Protein AF-A0A1D1Y7E6-F1 (afdb_monomer)

Organism: NCBI:txid1678845

Structure (mmCIF, N/CA/C/O backbone):
data_AF-A0A1D1Y7E6-F1
#
_entry.id   AF-A0A1D1Y7E6-F1
#
loop_
_atom_site.group_PDB
_atom_site.id
_atom_site.type_symbol
_atom_site.label_atom_id
_atom_site.label_alt_id
_atom_site.label_comp_id
_atom_site.label_asym_id
_atom_site.label_entity_id
_atom_site.label_seq_id
_atom_site.pdbx_PDB_ins_code
_atom_site.Cartn_x
_atom_site.Cartn_y
_atom_site.Cartn_z
_atom_site.occupancy
_atom_site.B_iso_or_equiv
_atom_site.auth_seq_id
_atom_site.auth_comp_id
_atom_site.auth_asym_id
_atom_site.auth_atom_id
_atom_site.pdbx_PDB_model_num
ATOM 1 N N . MET A 1 1 ? -29.100 4.457 16.745 1.00 48.09 1 MET A N 1
ATOM 2 C CA . MET A 1 1 ? -28.004 3.562 17.173 1.00 48.09 1 MET A CA 1
ATOM 3 C C . MET A 1 1 ? -28.333 3.034 18.558 1.00 48.09 1 MET A C 1
ATOM 5 O O . MET A 1 1 ? -28.778 3.826 19.376 1.00 48.09 1 MET A O 1
ATOM 9 N N . GLY A 1 2 ? -28.178 1.731 18.807 1.00 55.62 2 GLY A N 1
ATOM 10 C CA . GLY A 1 2 ? -28.312 1.186 20.163 1.00 55.62 2 GLY A CA 1
ATOM 11 C C . GLY A 1 2 ? -27.240 1.769 21.088 1.00 55.62 2 GLY A C 1
ATOM 12 O O . GLY A 1 2 ? -26.119 2.004 20.640 1.00 55.62 2 GLY A O 1
ATOM 13 N N . ASN A 1 3 ? -27.589 2.035 22.347 1.00 73.12 3 ASN A N 1
ATOM 14 C CA . ASN A 1 3 ? -26.616 2.414 23.370 1.00 73.12 3 ASN A CA 1
ATOM 15 C C . ASN A 1 3 ? -25.838 1.161 23.771 1.00 73.12 3 ASN A C 1
ATOM 17 O O . ASN A 1 3 ? -26.331 0.344 24.545 1.00 73.12 3 ASN A O 1
ATOM 21 N N . PHE A 1 4 ? -24.647 1.001 23.203 1.00 83.12 4 PHE A N 1
ATOM 22 C CA . PHE A 1 4 ? -23.701 -0.037 23.593 1.00 83.12 4 PHE A CA 1
ATOM 23 C C . PHE A 1 4 ? -22.642 0.576 24.506 1.00 83.12 4 PHE A C 1
ATOM 25 O O . PHE A 1 4 ? -22.162 1.679 24.244 1.00 83.12 4 PHE A O 1
ATOM 32 N N . GLU A 1 5 ? -22.266 -0.138 25.563 1.00 88.62 5 GLU A N 1
ATOM 33 C CA . GLU A 1 5 ? -21.133 0.247 26.400 1.00 88.62 5 GLU A CA 1
ATOM 34 C C . GLU A 1 5 ? -19.836 0.083 25.600 1.00 88.62 5 GLU A C 1
ATOM 36 O O . GLU A 1 5 ? -19.505 -1.010 25.142 1.00 88.62 5 GLU A O 1
ATOM 41 N N . THR A 1 6 ? -19.109 1.181 25.396 1.00 87.12 6 THR A N 1
ATOM 42 C CA . THR A 1 6 ? -17.832 1.185 24.659 1.00 87.12 6 THR A CA 1
ATOM 43 C C . THR A 1 6 ? -16.613 1.299 25.573 1.00 87.12 6 THR A C 1
ATOM 45 O O . THR A 1 6 ? -15.485 1.242 25.091 1.00 87.12 6 THR A O 1
ATOM 48 N N . GLU A 1 7 ? -16.820 1.484 26.877 1.00 92.25 7 GLU A N 1
ATOM 49 C CA . GLU A 1 7 ? -15.771 1.594 27.891 1.00 92.25 7 GLU A CA 1
ATOM 50 C C . GLU A 1 7 ? -16.235 0.998 29.224 1.00 92.25 7 GLU A C 1
ATOM 52 O O . GLU A 1 7 ? -17.426 0.997 29.529 1.00 92.25 7 GLU A O 1
ATOM 57 N N . ILE A 1 8 ? -15.288 0.490 30.015 1.00 92.44 8 ILE A N 1
ATOM 58 C CA . ILE A 1 8 ? -15.541 -0.134 31.317 1.00 92.44 8 ILE A CA 1
ATOM 59 C C . ILE A 1 8 ? -14.677 0.571 32.362 1.00 92.44 8 ILE A C 1
ATOM 61 O O . ILE A 1 8 ? -13.460 0.678 32.210 1.00 92.44 8 ILE A O 1
ATOM 65 N N . GLU A 1 9 ? -15.298 1.029 33.451 1.00 91.81 9 GLU A N 1
ATOM 66 C CA . GLU A 1 9 ? -14.629 1.772 34.526 1.00 91.81 9 GLU A CA 1
ATOM 67 C C . GLU A 1 9 ? -13.424 1.032 35.113 1.00 91.81 9 GLU A C 1
ATOM 69 O O . GLU A 1 9 ? -12.353 1.619 35.266 1.00 91.81 9 GLU A O 1
ATOM 74 N N . SER A 1 10 ? -13.588 -0.263 35.384 1.00 95.56 10 SER A N 1
ATOM 75 C CA . SER A 1 10 ? -12.554 -1.120 35.966 1.00 95.56 10 SER A CA 1
ATOM 76 C C . SER A 1 10 ? -11.410 -1.458 35.005 1.00 95.56 10 SER A C 1
ATOM 78 O O . SER A 1 10 ? -10.422 -2.052 35.434 1.00 95.56 10 SER A O 1
ATOM 80 N N . VAL A 1 11 ? -11.509 -1.086 33.721 1.00 94.31 11 VAL A N 1
ATOM 81 C CA . VAL A 1 11 ? -10.540 -1.451 32.680 1.00 94.31 11 VAL A CA 1
ATOM 82 C C . VAL A 1 11 ? -10.037 -0.185 31.955 1.00 94.31 11 VAL A C 1
ATOM 84 O O . VAL A 1 11 ? -10.532 0.144 30.871 1.00 94.31 11 VAL A O 1
ATOM 87 N N . PRO A 1 12 ? -9.023 0.525 32.503 1.00 92.06 12 PRO A N 1
ATOM 88 C CA . PRO A 1 12 ? -8.576 1.841 32.018 1.00 92.06 12 PRO A CA 1
ATOM 89 C C . PRO A 1 12 ? -8.226 1.906 30.525 1.00 92.06 12 PRO A C 1
ATOM 91 O O . PRO A 1 12 ? -8.547 2.894 29.865 1.00 92.06 12 PRO A O 1
ATOM 94 N N . ILE A 1 13 ? -7.662 0.831 29.956 1.00 93.25 13 ILE A N 1
ATOM 95 C CA . ILE A 1 13 ? -7.276 0.783 28.534 1.00 93.25 13 ILE A CA 1
ATOM 96 C C . ILE A 1 13 ? -8.467 1.005 27.585 1.00 93.25 13 ILE A C 1
ATOM 98 O O . ILE A 1 13 ? -8.284 1.493 26.470 1.00 93.25 13 ILE A O 1
ATOM 102 N N . THR A 1 14 ? -9.693 0.688 28.019 1.00 92.06 14 THR A N 1
ATOM 103 C CA . THR A 1 14 ? -10.913 0.912 27.221 1.00 92.06 14 THR A CA 1
ATOM 104 C C . THR A 1 14 ? -11.284 2.397 27.130 1.00 92.06 14 THR A C 1
ATOM 106 O O . THR A 1 14 ? -11.738 2.845 26.080 1.00 92.06 14 THR A O 1
ATOM 109 N N . LYS A 1 15 ? -10.992 3.189 28.173 1.00 90.19 15 LYS A N 1
ATOM 110 C CA . LYS A 1 15 ? -11.162 4.656 28.191 1.00 90.19 15 LYS A CA 1
ATOM 111 C C . LYS A 1 15 ? -10.068 5.382 27.397 1.00 90.19 15 LYS A C 1
ATOM 113 O O . LYS A 1 15 ? -10.308 6.478 26.882 1.00 90.19 15 LYS A O 1
ATOM 118 N N . GLU A 1 16 ? -8.873 4.791 27.314 1.00 92.38 16 GLU A N 1
ATOM 119 C CA . GLU A 1 16 ? -7.748 5.295 26.511 1.00 92.38 16 GLU A CA 1
ATOM 120 C C . GLU A 1 16 ? -7.951 5.032 25.010 1.00 92.38 16 GLU A C 1
ATOM 122 O O . GLU A 1 16 ? -7.665 5.897 24.182 1.00 92.38 16 GLU A O 1
ATOM 127 N N . ARG A 1 17 ? -8.493 3.864 24.642 1.00 88.06 17 ARG A N 1
ATOM 128 C CA . ARG A 1 17 ? -8.744 3.457 23.247 1.00 88.06 17 ARG A CA 1
ATOM 129 C C . ARG A 1 17 ? -10.192 3.696 22.830 1.00 88.06 17 ARG A C 1
ATOM 131 O O . ARG A 1 17 ? -10.910 2.767 22.464 1.00 88.06 17 ARG A O 1
ATOM 138 N N . ARG A 1 18 ? -10.619 4.957 22.883 1.00 83.50 18 ARG A N 1
ATOM 139 C CA . ARG A 1 18 ? -11.997 5.340 22.544 1.00 83.50 18 ARG A CA 1
ATOM 140 C C . ARG A 1 18 ? -12.332 5.021 21.093 1.00 83.50 18 ARG A C 1
ATOM 142 O O . ARG A 1 18 ? -11.481 5.112 20.207 1.00 83.50 18 ARG A O 1
ATOM 149 N N . VAL A 1 19 ? -13.608 4.727 20.855 1.00 83.19 19 VAL A N 1
ATOM 150 C CA . VAL A 1 19 ? -14.134 4.587 19.497 1.00 83.19 19 VAL A CA 1
ATOM 151 C C . VAL A 1 19 ? -13.848 5.860 18.687 1.00 83.19 19 VAL A C 1
ATOM 153 O O . VAL A 1 19 ? -14.019 6.971 19.207 1.00 83.19 19 VAL A O 1
ATOM 156 N N . PRO A 1 20 ? -13.391 5.734 17.429 1.00 82.31 20 PRO A N 1
ATOM 157 C CA . PRO A 1 20 ? -13.147 6.894 16.587 1.00 82.31 20 PRO A CA 1
ATOM 158 C C . PRO A 1 20 ? -14.433 7.706 16.400 1.00 82.31 20 PRO A C 1
ATOM 160 O O . PRO A 1 20 ? -15.490 7.153 16.098 1.00 82.31 20 PRO A O 1
ATOM 163 N N . LYS A 1 21 ? -14.339 9.026 16.574 1.00 80.00 21 LYS A N 1
ATOM 164 C CA . LYS A 1 21 ? -15.448 9.951 16.312 1.00 80.00 21 LYS A CA 1
ATOM 165 C C . LYS A 1 21 ? -15.562 10.225 14.808 1.00 80.00 21 LYS A C 1
ATOM 167 O O . LYS A 1 21 ? -14.570 10.141 14.083 1.00 80.00 21 LYS A O 1
ATOM 172 N N . ASP A 1 22 ? -16.763 10.575 14.355 1.00 80.69 22 ASP A N 1
ATOM 173 C CA . ASP A 1 22 ? -17.072 10.979 12.972 1.00 80.69 22 ASP A CA 1
ATOM 174 C C . ASP A 1 22 ? -16.854 9.891 11.901 1.00 80.69 22 ASP A C 1
ATOM 176 O O . ASP A 1 22 ? -16.562 10.186 10.740 1.00 80.69 22 ASP A O 1
ATOM 180 N N . VAL A 1 23 ? -16.999 8.617 12.267 1.00 79.44 23 VAL A N 1
ATOM 181 C CA . VAL A 1 23 ? -16.937 7.491 11.314 1.00 79.44 23 VAL A CA 1
ATOM 182 C C . VAL A 1 23 ? -18.261 7.225 10.599 1.00 79.44 23 VAL A C 1
ATOM 184 O O . VAL A 1 23 ? -18.326 6.362 9.725 1.00 79.44 23 VAL A O 1
ATOM 187 N N . ASP A 1 24 ? -19.310 7.984 10.916 1.00 82.25 24 ASP A N 1
ATOM 188 C CA . ASP A 1 24 ? -20.636 7.838 10.307 1.00 82.25 24 ASP A CA 1
ATOM 189 C C . ASP A 1 24 ? -20.606 8.060 8.787 1.00 82.25 24 ASP A C 1
ATOM 191 O O . ASP A 1 24 ? -21.379 7.448 8.048 1.00 82.25 24 ASP A O 1
ATOM 195 N N . VAL A 1 25 ? -19.633 8.841 8.299 1.00 87.75 25 VAL A N 1
ATOM 196 C CA . VAL A 1 25 ? -19.382 9.058 6.864 1.00 87.75 25 VAL A CA 1
ATOM 197 C C . VAL A 1 25 ? -19.085 7.766 6.099 1.00 87.75 25 VAL A C 1
ATOM 199 O O . VAL A 1 25 ? -19.324 7.699 4.895 1.00 87.75 25 VAL A O 1
ATOM 202 N N . LEU A 1 26 ? -18.572 6.733 6.775 1.00 85.25 26 LEU A N 1
ATOM 203 C CA . LEU A 1 26 ? -18.176 5.472 6.152 1.00 85.25 26 LEU A CA 1
ATOM 204 C C . LEU A 1 26 ? -19.342 4.499 5.948 1.00 85.25 26 LEU A C 1
ATOM 206 O O . LEU A 1 26 ? -19.105 3.477 5.324 1.00 85.25 26 LEU A O 1
ATOM 210 N N . ASN A 1 27 ? -20.570 4.785 6.402 1.00 82.12 27 ASN A N 1
AT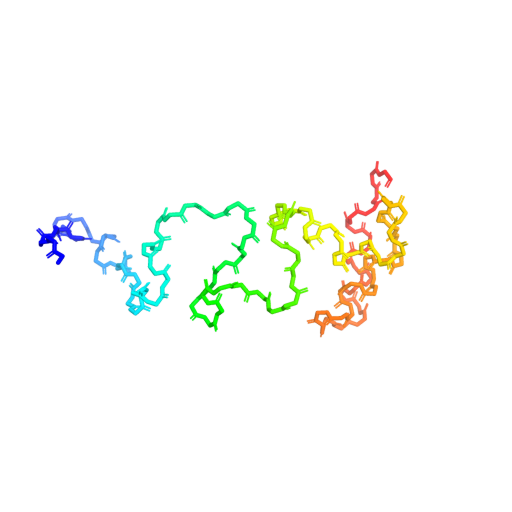OM 211 C CA . ASN A 1 27 ? -21.721 3.864 6.380 1.00 82.12 27 ASN A CA 1
ATOM 212 C C . ASN A 1 27 ? -21.341 2.435 6.830 1.00 82.12 27 ASN A C 1
ATOM 214 O O . ASN A 1 27 ? -21.011 1.571 6.016 1.00 82.12 27 ASN A O 1
ATOM 218 N N . ASN A 1 28 ? -21.362 2.202 8.145 1.00 85.75 28 ASN A N 1
ATOM 219 C CA . ASN A 1 28 ? -20.792 1.019 8.796 1.00 85.75 28 ASN A CA 1
ATOM 220 C C . ASN A 1 28 ? -19.273 0.894 8.548 1.00 85.75 28 ASN A C 1
ATOM 222 O O . ASN A 1 28 ? -18.803 0.249 7.604 1.00 85.75 28 ASN A O 1
ATOM 226 N N . ALA A 1 29 ? -18.497 1.512 9.440 1.00 85.50 29 ALA A N 1
ATOM 227 C CA . ALA A 1 29 ? -17.035 1.496 9.396 1.00 85.50 29 ALA A CA 1
ATOM 228 C C . ALA A 1 29 ? -16.430 0.092 9.586 1.00 85.50 29 ALA A C 1
ATOM 230 O O . ALA A 1 29 ? -15.325 -0.157 9.118 1.00 85.50 29 ALA A O 1
ATOM 231 N N . GLY A 1 30 ? -17.160 -0.833 10.222 1.00 85.62 30 GLY A N 1
ATOM 232 C CA . GLY A 1 30 ? -16.736 -2.225 10.391 1.00 85.62 30 GLY A CA 1
ATOM 233 C C . GLY A 1 30 ? -17.011 -3.116 9.177 1.00 85.62 30 GLY A C 1
ATOM 234 O O . GLY A 1 30 ? -16.573 -4.262 9.158 1.00 85.62 30 GLY A O 1
ATOM 235 N N . LEU A 1 31 ? -17.736 -2.623 8.166 1.00 88.62 31 LEU A N 1
ATOM 236 C CA . LEU A 1 31 ? -18.061 -3.401 6.973 1.00 88.62 31 LEU A CA 1
ATOM 237 C C . LEU A 1 31 ? -16.802 -3.603 6.103 1.00 88.62 31 LEU A C 1
ATOM 239 O O . LEU A 1 31 ? -16.261 -2.622 5.581 1.00 88.62 31 LEU A O 1
ATOM 243 N N . PRO A 1 32 ? -16.334 -4.842 5.873 1.00 88.31 32 PRO A N 1
ATOM 244 C CA . PRO A 1 32 ? -15.257 -5.077 4.920 1.00 88.31 32 PRO A CA 1
ATOM 245 C C . PRO A 1 32 ? -15.722 -4.739 3.496 1.00 88.31 32 PRO A C 1
ATOM 247 O O . PRO A 1 32 ? -16.812 -5.124 3.072 1.00 88.31 32 PRO A O 1
ATOM 250 N N . ARG A 1 33 ? -14.886 -4.021 2.739 1.00 90.44 33 ARG A N 1
ATOM 251 C CA . ARG A 1 33 ? -15.144 -3.639 1.340 1.00 90.44 33 ARG A CA 1
ATOM 252 C C . ARG A 1 33 ? -14.094 -4.275 0.439 1.00 90.44 33 ARG A C 1
ATOM 254 O O . ARG A 1 33 ? -12.903 -4.095 0.661 1.00 90.44 33 ARG A O 1
ATOM 261 N N . ALA A 1 34 ? -14.530 -5.007 -0.587 1.00 92.75 34 ALA A N 1
ATOM 262 C CA . ALA A 1 34 ? -13.627 -5.788 -1.437 1.00 92.75 34 ALA A CA 1
ATOM 263 C C . ALA A 1 34 ? -12.868 -4.943 -2.475 1.00 92.75 34 ALA A C 1
ATOM 265 O O . ALA A 1 34 ? -11.712 -5.224 -2.783 1.00 92.75 34 ALA A O 1
ATOM 266 N N . ASN A 1 35 ? -13.521 -3.918 -3.025 1.00 94.62 35 ASN A N 1
ATOM 267 C CA . ASN A 1 35 ? -13.087 -3.157 -4.204 1.00 94.62 35 ASN A CA 1
ATOM 268 C C . ASN A 1 35 ? -12.955 -1.645 -3.948 1.00 94.62 35 ASN A C 1
ATOM 270 O O . ASN A 1 35 ? -12.735 -0.878 -4.883 1.00 94.62 35 ASN A O 1
ATOM 274 N N . ILE A 1 36 ? -13.119 -1.197 -2.703 1.00 93.12 36 ILE A N 1
ATOM 275 C CA . ILE A 1 36 ? -13.053 0.217 -2.326 1.00 93.12 36 ILE A CA 1
ATOM 276 C C . ILE A 1 36 ? -12.163 0.353 -1.091 1.00 93.12 36 ILE A C 1
ATOM 278 O O . ILE A 1 36 ? -12.491 -0.172 -0.029 1.00 93.12 36 ILE A O 1
ATOM 282 N N . ALA A 1 37 ? -11.071 1.107 -1.223 1.00 91.56 37 ALA A N 1
ATOM 283 C CA . ALA A 1 37 ? -10.241 1.541 -0.101 1.00 91.56 37 ALA A CA 1
ATOM 284 C C . ALA A 1 37 ? -10.896 2.757 0.577 1.00 91.56 37 ALA A C 1
ATOM 286 O O . ALA A 1 37 ? -10.504 3.900 0.343 1.00 91.56 37 ALA A O 1
ATOM 287 N N . ALA A 1 38 ? -11.967 2.509 1.332 1.00 91.75 38 ALA A N 1
ATOM 288 C CA . ALA A 1 38 ? -12.734 3.568 1.973 1.00 91.75 38 ALA A CA 1
ATOM 289 C C . ALA A 1 38 ? -11.952 4.170 3.149 1.00 91.75 38 ALA A C 1
ATOM 291 O O . ALA A 1 38 ? -11.474 3.444 4.020 1.00 91.75 38 ALA A O 1
ATOM 292 N N . SER A 1 39 ? -11.858 5.496 3.183 1.00 90.31 39 SER A N 1
ATOM 293 C CA . SER A 1 39 ? -11.314 6.260 4.309 1.00 90.31 39 SER A CA 1
ATOM 294 C C . SER A 1 39 ? -12.297 7.351 4.735 1.00 90.31 39 SER A C 1
ATOM 296 O O . SER A 1 39 ? -13.314 7.570 4.074 1.00 90.31 39 SER A O 1
ATOM 298 N N . ARG A 1 40 ? -12.007 8.056 5.833 1.00 88.69 40 ARG A N 1
ATOM 299 C CA . ARG A 1 40 ? -12.826 9.193 6.282 1.00 88.69 40 ARG A CA 1
ATOM 300 C C . ARG A 1 40 ? -12.875 10.302 5.222 1.00 88.69 40 ARG A C 1
ATOM 302 O O . ARG A 1 40 ? -13.928 10.883 4.992 1.00 88.69 40 ARG A O 1
ATOM 309 N N . GLU A 1 41 ? -11.749 10.572 4.566 1.00 89.75 41 GLU A N 1
ATOM 310 C CA . GLU A 1 41 ? -11.603 11.611 3.537 1.00 89.75 41 GLU A CA 1
ATOM 311 C C . GLU A 1 41 ? -12.183 11.169 2.189 1.00 89.75 41 GLU A 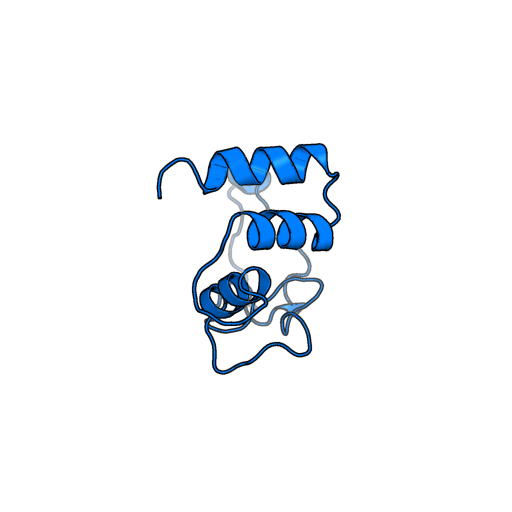C 1
ATOM 313 O O . GLU A 1 41 ? -12.636 11.992 1.395 1.00 89.75 41 GLU A O 1
ATOM 318 N N . ARG A 1 42 ? -12.152 9.859 1.914 1.00 91.25 42 ARG A N 1
ATOM 319 C CA . ARG A 1 42 ? -12.620 9.246 0.666 1.00 91.25 42 ARG A CA 1
ATOM 320 C C . ARG A 1 42 ? -13.542 8.053 0.983 1.00 91.25 42 ARG A C 1
ATOM 322 O O . ARG A 1 42 ? -13.139 6.906 0.768 1.00 91.25 42 ARG A O 1
ATOM 329 N N . PRO A 1 43 ? -14.793 8.266 1.444 1.00 91.12 43 PRO A N 1
ATOM 330 C CA . PRO A 1 43 ? -15.681 7.162 1.846 1.00 91.12 43 PRO A CA 1
ATOM 331 C C . PRO A 1 43 ? -16.037 6.203 0.703 1.00 91.12 43 PRO A C 1
ATOM 333 O O . PRO A 1 43 ? -16.298 5.023 0.922 1.00 91.12 43 PRO A O 1
ATOM 336 N N . SER A 1 44 ? -16.011 6.706 -0.534 1.00 90.56 44 SER A N 1
ATOM 337 C CA . SER A 1 44 ? -16.222 5.921 -1.759 1.00 90.56 44 SER A CA 1
ATOM 338 C C . SER A 1 44 ? -14.918 5.456 -2.426 1.00 90.56 44 SER A C 1
ATOM 340 O O . SER A 1 44 ? -14.959 4.943 -3.544 1.00 90.56 44 SER A O 1
ATOM 342 N N . GLY A 1 45 ? -13.772 5.611 -1.750 1.00 90.50 45 GLY A N 1
ATOM 343 C CA . GLY A 1 45 ? -12.436 5.320 -2.272 1.00 90.50 45 GLY A CA 1
ATOM 344 C C . GLY A 1 45 ? -11.888 6.399 -3.206 1.00 90.50 45 GLY A C 1
ATOM 345 O O . GLY A 1 45 ? -12.465 7.475 -3.371 1.00 90.50 45 GLY A O 1
ATOM 346 N N . THR A 1 46 ? -10.730 6.122 -3.808 1.00 90.06 46 THR A N 1
ATOM 347 C CA . THR A 1 46 ? -10.123 7.003 -4.812 1.00 90.06 46 THR A CA 1
ATOM 348 C C . THR A 1 46 ? -10.980 7.041 -6.078 1.00 90.06 46 THR A C 1
ATOM 350 O O . THR A 1 46 ? -11.350 6.003 -6.623 1.00 90.06 46 THR A O 1
ATOM 353 N N . GLU A 1 47 ? -11.270 8.244 -6.566 1.00 88.50 47 GLU A N 1
ATOM 354 C CA . GLU A 1 47 ? -12.022 8.442 -7.806 1.00 88.50 47 GLU A CA 1
ATOM 355 C C . GLU A 1 47 ? -11.274 7.867 -9.016 1.00 88.50 47 GLU A C 1
ATOM 357 O O . GLU A 1 47 ? -10.044 7.827 -9.049 1.00 88.50 47 GLU A O 1
ATOM 362 N N . GLY A 1 48 ? -12.026 7.397 -10.014 1.00 85.06 48 GLY A N 1
ATOM 363 C CA . GLY A 1 48 ? -11.461 6.832 -11.242 1.00 85.06 48 GLY A CA 1
ATOM 364 C C . GLY A 1 48 ? -10.865 5.426 -11.103 1.00 85.06 48 GLY A C 1
ATOM 365 O O . GLY A 1 48 ? -10.272 4.932 -12.059 1.00 85.06 48 GLY A O 1
ATOM 366 N N . ARG A 1 49 ? -11.013 4.753 -9.950 1.00 85.56 49 ARG A N 1
ATOM 367 C CA . ARG A 1 49 ? -10.544 3.369 -9.771 1.00 85.56 49 ARG A CA 1
ATOM 368 C C . ARG A 1 49 ? -11.567 2.318 -10.234 1.00 85.56 49 ARG A C 1
ATOM 370 O O . ARG A 1 49 ? -12.769 2.501 -10.016 1.00 85.56 49 ARG A O 1
ATOM 377 N N . PRO A 1 50 ? -11.123 1.194 -10.838 1.00 84.44 50 PRO A N 1
ATOM 378 C CA . PRO A 1 50 ? -12.024 0.139 -11.295 1.00 84.44 50 PRO A CA 1
ATOM 379 C C . PRO A 1 50 ? -12.743 -0.546 -10.130 1.00 84.44 50 PRO A C 1
ATOM 381 O O . PRO A 1 50 ? -12.112 -1.097 -9.234 1.00 84.44 50 PRO A O 1
ATOM 384 N N . ARG A 1 51 ? -14.078 -0.614 -10.186 1.00 87.69 51 ARG A N 1
ATOM 385 C CA . ARG A 1 51 ? -14.882 -1.360 -9.196 1.00 87.69 51 ARG A CA 1
ATOM 386 C C . ARG A 1 51 ? -14.885 -2.874 -9.414 1.00 87.69 51 ARG A C 1
ATOM 388 O O . ARG A 1 51 ? -15.334 -3.608 -8.543 1.00 87.69 51 ARG A O 1
ATOM 395 N N . GLN A 1 52 ? -14.394 -3.343 -10.557 1.00 92.81 52 GLN A N 1
ATOM 396 C CA . GLN A 1 52 ? -14.333 -4.767 -10.907 1.00 92.81 52 GLN A CA 1
ATOM 397 C C . GLN A 1 52 ? -13.058 -5.455 -10.389 1.00 92.81 52 GLN A C 1
ATOM 399 O O . GLN A 1 52 ? -12.821 -6.618 -10.694 1.00 92.81 52 GLN A O 1
ATOM 404 N N . ARG A 1 53 ? -12.227 -4.740 -9.621 1.00 91.81 53 ARG A N 1
ATOM 405 C CA . ARG A 1 53 ? -10.952 -5.225 -9.088 1.00 91.81 53 ARG A CA 1
ATOM 406 C C . ARG A 1 53 ? -10.919 -5.093 -7.578 1.00 91.81 53 ARG A C 1
ATOM 408 O O . ARG A 1 53 ? -11.445 -4.121 -7.029 1.00 91.81 53 ARG A O 1
ATOM 415 N N . THR A 1 54 ? -10.283 -6.047 -6.910 1.00 95.12 54 THR A N 1
ATOM 416 C CA . THR A 1 54 ? -10.065 -5.958 -5.464 1.00 95.12 54 THR A CA 1
ATOM 417 C C . THR A 1 54 ? -9.150 -4.781 -5.133 1.00 95.12 54 THR A C 1
ATOM 419 O O . THR A 1 54 ? -8.375 -4.325 -5.976 1.00 95.12 54 THR A O 1
ATOM 422 N N . VAL A 1 55 ? -9.195 -4.292 -3.892 1.00 94.31 55 VAL A N 1
ATOM 423 C CA . VAL A 1 55 ? -8.265 -3.244 -3.430 1.00 94.31 55 VAL A CA 1
ATOM 424 C C . VAL A 1 55 ? -6.804 -3.679 -3.610 1.00 94.31 55 VAL A C 1
ATOM 426 O O . VAL A 1 55 ? -5.966 -2.860 -3.977 1.00 94.31 55 VAL A O 1
ATOM 429 N N . LEU A 1 56 ? -6.504 -4.972 -3.433 1.00 93.81 56 LEU A N 1
ATOM 430 C CA . LEU A 1 56 ? -5.164 -5.514 -3.669 1.00 93.81 56 LEU A CA 1
ATOM 431 C C . LEU A 1 56 ? -4.768 -5.450 -5.151 1.00 93.81 56 LEU A C 1
ATOM 433 O O . LEU A 1 56 ? -3.667 -5.012 -5.462 1.00 93.81 56 LEU A O 1
ATOM 437 N N . GLN A 1 57 ? -5.660 -5.819 -6.074 1.00 94.62 57 GLN A N 1
ATOM 438 C CA . GLN A 1 57 ? -5.391 -5.691 -7.514 1.00 94.62 57 GLN A CA 1
ATOM 439 C C . GLN A 1 57 ? -5.164 -4.226 -7.913 1.00 94.62 57 GLN A C 1
ATOM 441 O O . GLN A 1 57 ? -4.221 -3.920 -8.635 1.00 94.62 57 GLN A O 1
ATOM 446 N N . GLN A 1 58 ? -5.962 -3.299 -7.372 1.00 93.50 58 GLN A N 1
ATOM 447 C CA . GLN A 1 58 ? -5.768 -1.861 -7.594 1.00 93.50 58 GLN A CA 1
ATOM 448 C C . GLN A 1 58 ? -4.435 -1.342 -7.026 1.00 93.50 58 GLN A C 1
ATOM 450 O O . GLN A 1 58 ? -3.857 -0.403 -7.579 1.00 93.50 58 GLN A O 1
ATOM 455 N N . HIS A 1 59 ? -3.962 -1.922 -5.916 1.00 93.50 59 HIS A N 1
ATOM 456 C CA . HIS A 1 59 ? -2.655 -1.624 -5.333 1.00 93.50 59 HIS A CA 1
ATOM 457 C C . HIS A 1 59 ? -1.520 -2.113 -6.236 1.00 93.50 59 HIS A C 1
ATOM 459 O O . HIS A 1 59 ? -0.603 -1.345 -6.512 1.00 93.50 59 HIS A O 1
ATOM 465 N N . VAL A 1 60 ? -1.604 -3.345 -6.743 1.00 95.00 60 VAL A N 1
ATOM 466 C CA . VAL A 1 60 ? -0.619 -3.891 -7.691 1.00 95.00 60 VAL A CA 1
ATOM 467 C C . VAL A 1 60 ? -0.531 -3.006 -8.938 1.00 95.00 60 VAL A C 1
ATOM 469 O O . VAL A 1 60 ? 0.553 -2.551 -9.277 1.00 95.00 60 VAL A O 1
ATOM 472 N N . GLU A 1 61 ? -1.665 -2.627 -9.529 1.00 93.62 61 GLU A N 1
ATOM 473 C CA . GLU A 1 61 ? -1.734 -1.738 -10.707 1.00 93.62 61 GLU A CA 1
ATOM 474 C C . GLU A 1 61 ? -1.213 -0.320 -10.489 1.00 93.62 61 GLU A C 1
ATOM 476 O O . GLU A 1 61 ? -0.949 0.410 -11.442 1.00 93.62 61 GLU A O 1
ATOM 481 N N . PHE A 1 62 ? -1.129 0.141 -9.242 1.00 94.44 62 PHE A N 1
ATOM 482 C CA . PHE A 1 62 ? -0.489 1.424 -8.981 1.00 94.44 62 PHE A CA 1
ATOM 483 C C . PHE A 1 62 ? 1.018 1.359 -9.270 1.00 94.44 62 PHE A C 1
ATOM 485 O O . PHE A 1 62 ? 1.578 2.346 -9.763 1.00 94.44 62 PHE A O 1
ATOM 492 N N . PHE A 1 63 ? 1.640 0.220 -8.954 1.00 96.38 63 PHE A N 1
ATOM 493 C CA . PHE A 1 63 ? 3.059 -0.029 -9.178 1.00 96.38 63 PHE A CA 1
ATOM 494 C C . PHE A 1 63 ? 3.321 -0.580 -10.582 1.00 96.38 63 PHE A C 1
ATOM 496 O O . PHE A 1 63 ? 4.188 -0.043 -11.255 1.00 96.38 63 PHE A O 1
ATOM 503 N N . ASP A 1 64 ? 2.542 -1.555 -11.049 1.00 96.19 64 ASP A N 1
ATOM 504 C CA . ASP A 1 64 ? 2.603 -2.111 -12.408 1.00 96.19 64 ASP A CA 1
ATOM 505 C C . ASP A 1 64 ? 1.991 -1.132 -13.432 1.00 96.19 64 ASP A C 1
ATOM 507 O O . ASP A 1 64 ? 0.786 -1.139 -13.710 1.00 96.19 64 ASP A O 1
ATOM 511 N N . ARG A 1 65 ? 2.822 -0.206 -13.921 1.00 91.38 65 ARG A N 1
ATOM 512 C CA . ARG A 1 65 ? 2.402 0.940 -14.745 1.00 91.38 65 ARG A CA 1
ATOM 513 C C . ARG A 1 65 ? 2.231 0.605 -16.221 1.00 91.38 65 ARG A C 1
ATOM 515 O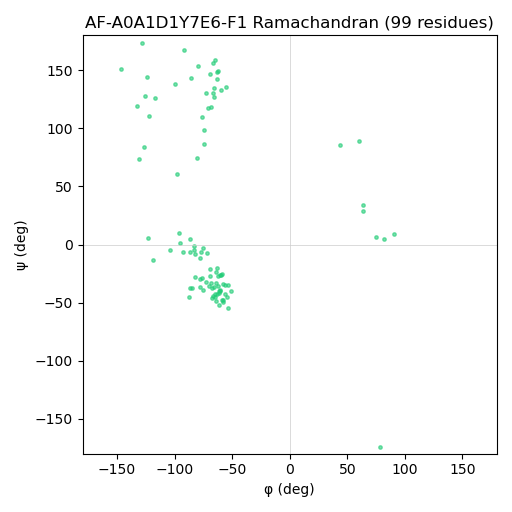 O . ARG A 1 65 ? 1.499 1.326 -16.901 1.00 91.38 65 ARG A O 1
ATOM 522 N N . ASP A 1 66 ? 2.968 -0.379 -16.717 1.00 93.56 66 ASP A N 1
ATOM 523 C CA . ASP A 1 66 ? 2.891 -0.869 -18.094 1.00 93.56 66 ASP A CA 1
ATOM 524 C C . ASP A 1 66 ? 1.924 -2.054 -18.235 1.00 93.56 66 ASP A C 1
ATOM 526 O O . ASP A 1 66 ? 1.564 -2.399 -19.362 1.00 93.56 66 ASP A O 1
ATOM 530 N N . HIS A 1 67 ? 1.400 -2.566 -17.116 1.00 93.19 67 HIS A N 1
ATOM 531 C CA . HIS A 1 67 ? 0.389 -3.619 -17.065 1.00 93.19 67 HIS A CA 1
ATOM 532 C C . HIS A 1 67 ? 0.895 -4.944 -17.649 1.00 93.19 67 HIS A C 1
ATOM 534 O O . HIS A 1 67 ? 0.119 -5.690 -18.258 1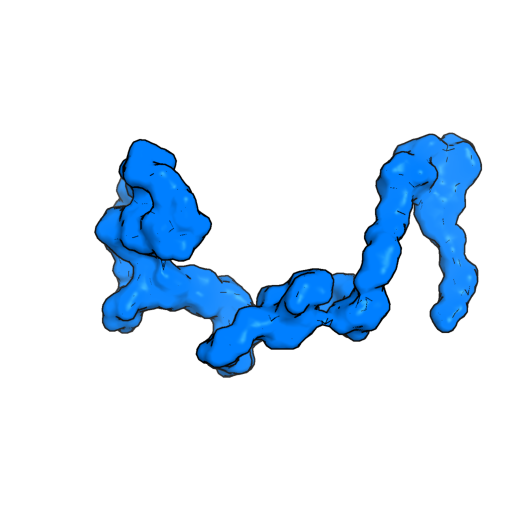.00 93.19 67 HIS A O 1
ATOM 540 N N . ASP A 1 68 ? 2.188 -5.236 -17.469 1.00 95.19 68 ASP A N 1
ATOM 541 C CA . ASP A 1 68 ? 2.800 -6.503 -17.885 1.00 95.19 68 ASP A CA 1
ATOM 542 C C . ASP A 1 68 ? 2.665 -7.606 -16.813 1.00 95.19 68 ASP A C 1
ATOM 544 O O . ASP A 1 68 ? 2.956 -8.777 -17.078 1.00 95.19 68 ASP A O 1
ATOM 548 N N . GLY A 1 69 ? 2.157 -7.255 -15.625 1.00 93.38 69 GLY A N 1
ATOM 549 C CA . GLY A 1 69 ? 1.984 -8.159 -14.491 1.00 93.38 69 GLY A CA 1
ATOM 550 C C . GLY A 1 69 ? 3.252 -8.370 -13.658 1.00 93.38 69 GLY A C 1
ATOM 551 O O . GLY A 1 69 ? 3.230 -9.185 -12.731 1.00 93.38 69 GLY A O 1
ATOM 552 N N . ILE A 1 70 ? 4.344 -7.661 -13.955 1.00 94.31 70 ILE A N 1
ATOM 553 C CA . ILE A 1 70 ? 5.648 -7.783 -13.301 1.00 94.31 70 ILE A CA 1
ATOM 554 C C . ILE A 1 70 ? 6.046 -6.425 -12.719 1.00 94.31 70 ILE A C 1
ATOM 556 O O . ILE A 1 70 ? 6.451 -5.505 -13.415 1.00 94.31 70 ILE A O 1
ATOM 560 N N . ILE A 1 71 ? 6.050 -6.318 -11.391 1.00 95.31 71 ILE A N 1
ATOM 561 C CA . ILE A 1 71 ? 6.575 -5.123 -10.722 1.00 95.31 71 ILE A CA 1
ATOM 562 C C . ILE A 1 71 ? 8.103 -5.176 -10.757 1.00 95.31 71 ILE A C 1
ATOM 564 O O . ILE A 1 71 ? 8.708 -5.965 -10.031 1.00 95.31 71 ILE A O 1
ATOM 568 N N . ARG A 1 72 ? 8.747 -4.316 -11.549 1.00 94.94 72 ARG A N 1
ATOM 569 C CA . ARG A 1 72 ? 10.215 -4.252 -11.634 1.00 94.94 72 ARG A CA 1
ATOM 570 C C . ARG A 1 72 ? 10.795 -3.232 -10.646 1.00 94.94 72 ARG A C 1
ATOM 572 O O . ARG A 1 72 ? 10.077 -2.386 -10.096 1.00 94.94 72 ARG A O 1
ATOM 579 N N . PRO A 1 73 ? 12.123 -3.239 -10.426 1.00 95.69 73 PRO A N 1
ATOM 580 C CA . PRO A 1 73 ? 12.785 -2.240 -9.590 1.00 95.69 73 PRO A CA 1
ATOM 581 C C . PRO A 1 73 ? 12.445 -0.789 -9.965 1.00 95.69 73 PRO A C 1
ATOM 583 O O . PRO A 1 73 ? 12.219 0.047 -9.087 1.00 95.69 73 PRO A O 1
ATOM 586 N N . TYR A 1 74 ? 12.352 -0.477 -11.264 1.00 95.62 74 TYR A N 1
ATOM 587 C CA . TYR A 1 74 ? 12.007 0.873 -11.713 1.00 95.62 74 TYR A CA 1
ATOM 588 C C . TYR A 1 74 ? 10.547 1.237 -11.412 1.00 95.62 74 TYR A C 1
ATOM 590 O O . TYR A 1 74 ? 10.279 2.383 -11.049 1.00 95.62 74 TYR A O 1
ATOM 598 N N . ASP A 1 75 ? 9.614 0.287 -11.491 1.00 96.88 75 ASP A N 1
ATOM 599 C CA . ASP A 1 75 ? 8.204 0.493 -11.143 1.00 96.88 75 ASP A CA 1
ATOM 600 C C . ASP A 1 75 ? 8.041 0.840 -9.676 1.00 96.88 75 ASP A C 1
ATOM 602 O O . ASP A 1 75 ? 7.344 1.791 -9.317 1.00 96.88 75 ASP A O 1
ATOM 606 N N . THR A 1 76 ? 8.778 0.125 -8.829 1.00 96.44 76 THR A N 1
ATOM 607 C CA . THR A 1 76 ? 8.848 0.405 -7.397 1.00 96.44 76 THR A CA 1
ATOM 608 C C . THR A 1 76 ? 9.409 1.803 -7.159 1.00 96.44 76 THR A C 1
ATOM 610 O O . THR A 1 76 ? 8.758 2.621 -6.506 1.00 96.44 76 THR A O 1
ATOM 613 N N . TYR A 1 77 ? 10.563 2.126 -7.755 1.00 97.12 77 TYR A N 1
ATOM 614 C CA . TYR A 1 77 ? 11.170 3.451 -7.633 1.00 97.12 77 TYR A CA 1
ATOM 615 C C . TYR A 1 77 ? 10.186 4.558 -8.029 1.00 97.12 77 TYR A C 1
ATOM 617 O O . TYR A 1 77 ? 9.908 5.457 -7.233 1.00 97.12 77 TYR A O 1
ATOM 625 N N . TYR A 1 78 ? 9.600 4.487 -9.227 1.00 97.62 78 TYR A N 1
ATOM 626 C CA . TYR A 1 78 ? 8.668 5.511 -9.690 1.00 97.62 78 TYR A CA 1
ATOM 627 C C . TYR A 1 78 ? 7.348 5.529 -8.912 1.00 97.62 78 TYR A C 1
ATOM 629 O O . TYR A 1 78 ? 6.787 6.608 -8.717 1.00 97.62 78 TYR A O 1
ATOM 637 N N . GLY A 1 79 ? 6.858 4.381 -8.447 1.00 96.81 79 GLY A N 1
ATOM 638 C CA . GLY A 1 79 ? 5.691 4.289 -7.573 1.00 96.81 79 GLY A CA 1
ATOM 639 C C . GLY A 1 79 ? 5.901 5.085 -6.286 1.00 96.81 79 GLY A C 1
ATOM 640 O O . GLY A 1 79 ? 5.098 5.961 -5.963 1.00 96.81 79 GLY A O 1
ATOM 641 N N . PHE A 1 80 ? 7.039 4.893 -5.612 1.00 97.62 80 PHE A N 1
ATOM 642 C CA . PHE A 1 80 ? 7.399 5.683 -4.429 1.00 97.62 80 PHE A CA 1
ATOM 643 C C . PHE A 1 80 ? 7.634 7.166 -4.753 1.00 97.62 80 PHE A C 1
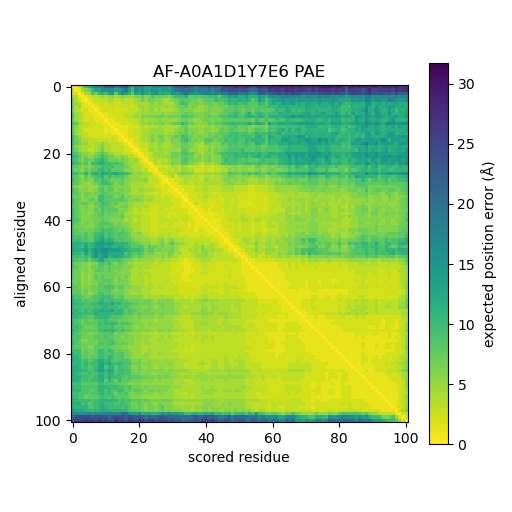ATOM 645 O O . PHE A 1 80 ? 7.208 8.035 -3.986 1.00 97.62 80 PHE A O 1
ATOM 652 N N . ARG A 1 81 ? 8.212 7.493 -5.919 1.00 97.50 81 ARG A N 1
ATOM 653 C CA . ARG A 1 81 ? 8.324 8.893 -6.373 1.00 97.50 81 ARG A CA 1
ATOM 654 C C . ARG A 1 81 ? 6.952 9.554 -6.544 1.00 97.50 81 ARG A C 1
ATOM 656 O O . ARG A 1 81 ? 6.804 10.713 -6.165 1.00 97.50 81 ARG A O 1
ATOM 663 N N . ARG A 1 82 ? 5.943 8.834 -7.052 1.00 96.06 82 ARG A N 1
ATOM 664 C CA . ARG A 1 82 ? 4.556 9.331 -7.196 1.00 96.06 82 ARG A CA 1
ATOM 665 C C . ARG A 1 82 ? 3.840 9.525 -5.860 1.00 96.06 82 ARG A C 1
ATOM 667 O O . ARG A 1 82 ? 2.958 10.371 -5.780 1.00 96.06 82 ARG A O 1
ATOM 674 N N . LEU A 1 83 ? 4.226 8.778 -4.826 1.00 95.19 83 LEU A N 1
ATOM 675 C CA . LEU A 1 83 ? 3.738 8.972 -3.455 1.00 95.19 83 LEU A CA 1
ATOM 676 C C . LEU A 1 83 ? 4.393 10.174 -2.749 1.00 95.19 83 LEU A C 1
ATOM 678 O O . LEU A 1 83 ? 3.985 10.527 -1.648 1.00 95.19 83 LEU A O 1
ATOM 682 N N . GLY A 1 84 ? 5.392 10.813 -3.369 1.00 96.88 84 GLY A N 1
ATOM 683 C CA . GLY A 1 84 ? 6.062 11.997 -2.827 1.00 96.88 84 GLY A CA 1
ATOM 684 C C . GLY A 1 84 ? 7.281 11.697 -1.952 1.00 96.88 84 GLY A C 1
ATOM 685 O O . GLY A 1 84 ? 7.832 12.615 -1.346 1.00 96.88 84 GLY A O 1
ATOM 686 N N . PHE A 1 85 ? 7.752 10.446 -1.898 1.00 97.44 85 PHE A N 1
ATOM 687 C CA . PHE A 1 85 ? 8.968 10.115 -1.154 1.00 97.44 85 PHE A CA 1
ATOM 688 C C . PHE A 1 85 ? 10.217 10.695 -1.824 1.00 97.44 85 PHE A C 1
ATOM 690 O O . PHE A 1 85 ? 10.315 10.794 -3.052 1.00 97.44 85 PHE A O 1
ATOM 697 N N . ASN A 1 86 ? 11.206 11.067 -1.009 1.00 97.38 86 ASN A N 1
ATOM 698 C CA . ASN A 1 86 ? 12.485 11.556 -1.514 1.00 97.38 86 ASN A CA 1
ATOM 699 C C . ASN A 1 86 ? 13.260 10.440 -2.259 1.00 97.38 86 ASN A C 1
ATOM 701 O O . ASN A 1 86 ? 13.026 9.255 -2.004 1.00 97.38 86 ASN A O 1
ATOM 705 N N . PRO A 1 87 ? 14.181 10.788 -3.181 1.00 97.88 87 PRO A N 1
ATOM 706 C CA . PRO A 1 87 ? 14.891 9.799 -3.996 1.00 97.88 87 PRO A CA 1
ATOM 707 C C . PRO A 1 87 ? 15.676 8.755 -3.193 1.00 97.88 87 PRO A C 1
ATOM 709 O O . PRO A 1 87 ? 15.722 7.598 -3.603 1.00 97.88 87 PRO A O 1
ATOM 712 N N . LEU A 1 88 ? 16.247 9.134 -2.043 1.00 98.00 88 LEU A N 1
ATOM 713 C CA . LEU A 1 88 ? 17.002 8.217 -1.188 1.00 98.00 88 LEU A CA 1
ATOM 714 C C . LEU A 1 88 ? 16.097 7.110 -0.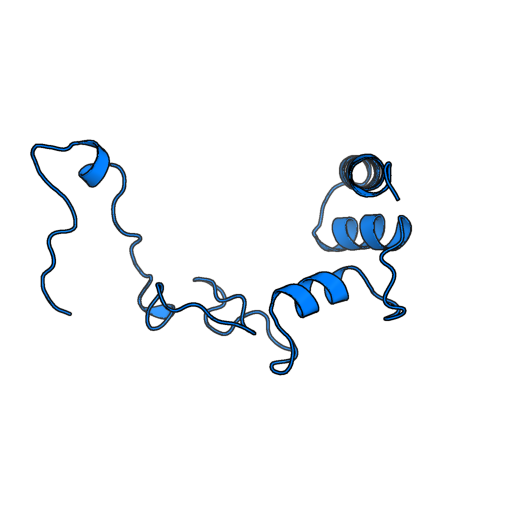634 1.00 98.00 88 LEU A C 1
ATOM 716 O O . LEU A 1 88 ? 16.412 5.936 -0.794 1.00 98.00 88 LEU A O 1
ATOM 720 N N . LEU A 1 89 ? 14.936 7.472 -0.077 1.00 97.38 89 LEU A N 1
ATOM 721 C CA . LEU A 1 89 ? 13.946 6.504 0.406 1.00 97.38 89 LEU A CA 1
ATOM 722 C C . LEU A 1 89 ? 13.406 5.619 -0.722 1.00 97.38 89 LEU A C 1
ATOM 724 O O . LEU A 1 89 ? 13.170 4.434 -0.507 1.00 97.38 89 LEU A O 1
ATOM 728 N N . CYS A 1 90 ? 13.249 6.169 -1.930 1.00 97.81 90 CYS A N 1
ATOM 729 C CA . CYS A 1 90 ? 12.820 5.385 -3.089 1.00 97.81 90 CYS A CA 1
ATOM 730 C C . CYS A 1 90 ? 13.863 4.322 -3.465 1.00 97.81 90 CYS A C 1
ATOM 732 O O . CYS A 1 90 ? 13.492 3.184 -3.738 1.00 97.81 90 CYS A O 1
ATOM 734 N N . LEU A 1 91 ? 15.157 4.664 -3.446 1.00 97.19 91 LEU A N 1
ATOM 735 C CA . LEU A 1 91 ? 16.236 3.696 -3.676 1.00 97.19 91 LEU A CA 1
ATOM 736 C C . LEU A 1 91 ? 16.284 2.641 -2.570 1.00 97.19 91 LEU A C 1
ATOM 738 O O . LEU A 1 91 ? 16.352 1.452 -2.867 1.00 97.19 91 LEU A O 1
ATOM 742 N N . THR A 1 92 ? 16.189 3.055 -1.304 1.00 97.00 92 THR A N 1
ATOM 743 C CA . THR A 1 92 ? 16.132 2.123 -0.172 1.00 97.00 92 THR A CA 1
ATOM 744 C C . THR A 1 92 ? 14.979 1.129 -0.323 1.00 97.00 92 THR A C 1
ATOM 746 O O . THR A 1 92 ? 15.182 -0.064 -0.116 1.00 97.00 92 THR A O 1
ATOM 749 N N . ALA A 1 93 ? 13.796 1.582 -0.748 1.00 95.75 93 ALA A N 1
ATOM 750 C CA . ALA A 1 93 ? 12.652 0.702 -0.973 1.00 95.75 93 ALA A CA 1
ATOM 751 C C . ALA A 1 93 ? 12.922 -0.360 -2.052 1.00 95.75 93 ALA A C 1
ATOM 753 O O . ALA A 1 93 ? 12.563 -1.521 -1.864 1.00 95.75 93 ALA A O 1
ATOM 754 N N . VAL A 1 94 ? 13.606 0.002 -3.144 1.00 96.50 94 VAL A N 1
ATOM 755 C CA . VAL A 1 94 ? 13.996 -0.957 -4.193 1.00 96.50 94 VAL A CA 1
ATOM 756 C C . VAL A 1 94 ? 14.877 -2.069 -3.621 1.00 96.50 94 VAL A C 1
ATOM 758 O O . VAL A 1 94 ? 14.586 -3.244 -3.836 1.00 96.50 94 VAL A O 1
ATOM 761 N N . PHE A 1 95 ? 15.904 -1.716 -2.843 1.00 95.19 95 PHE A N 1
ATOM 762 C CA . PHE A 1 95 ? 16.818 -2.698 -2.248 1.00 95.19 95 PHE A CA 1
ATOM 763 C C . PHE A 1 95 ? 16.179 -3.568 -1.159 1.00 95.19 95 PHE A C 1
ATOM 765 O O . PHE A 1 95 ? 16.706 -4.636 -0.873 1.00 95.19 95 PHE A O 1
ATOM 772 N N . ILE A 1 96 ? 15.071 -3.131 -0.553 1.00 94.94 96 ILE A N 1
ATOM 773 C CA . ILE A 1 96 ? 14.332 -3.909 0.455 1.00 94.94 96 ILE A CA 1
ATOM 774 C C . ILE A 1 96 ? 13.334 -4.874 -0.195 1.00 94.94 96 ILE A C 1
ATOM 776 O O . ILE A 1 96 ? 13.151 -5.978 0.307 1.00 94.94 96 ILE A O 1
ATOM 780 N N . ILE A 1 97 ? 12.678 -4.469 -1.287 1.00 93.94 97 ILE A N 1
ATOM 781 C CA . ILE A 1 97 ? 11.569 -5.227 -1.892 1.00 93.94 97 ILE A CA 1
ATOM 782 C C . ILE A 1 97 ? 12.061 -6.280 -2.896 1.00 93.94 97 ILE A C 1
ATOM 784 O O . ILE A 1 97 ? 11.523 -7.381 -2.927 1.00 93.94 97 ILE A O 1
ATOM 788 N N . HIS A 1 98 ? 13.101 -5.969 -3.677 1.00 92.38 98 HIS A N 1
ATOM 789 C CA . HIS A 1 98 ? 13.625 -6.834 -4.748 1.00 92.38 98 HIS A CA 1
ATO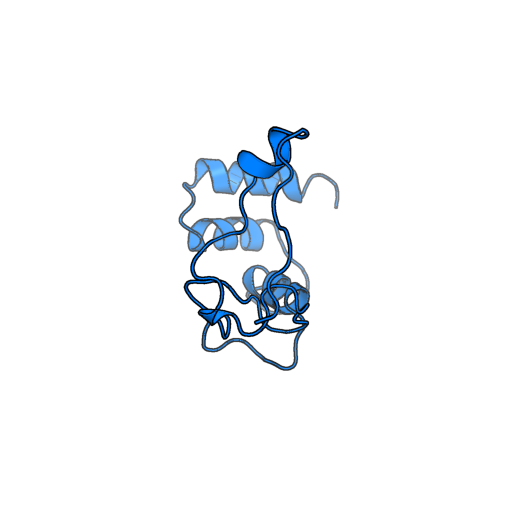M 790 C C . HIS A 1 98 ? 14.815 -7.765 -4.402 1.00 92.38 98 HIS A C 1
ATOM 792 O O . HIS A 1 98 ? 15.284 -8.452 -5.303 1.00 92.38 98 HIS A O 1
ATOM 798 N N . PRO A 1 99 ? 15.377 -7.851 -3.174 1.00 85.44 99 PRO A N 1
ATOM 799 C CA . PRO A 1 99 ? 16.594 -8.636 -2.946 1.00 85.44 99 PRO A CA 1
ATOM 800 C C . PRO A 1 99 ? 16.364 -10.157 -2.917 1.00 85.44 99 PRO A C 1
ATOM 802 O O . PRO A 1 99 ? 17.330 -10.898 -2.753 1.00 85.44 99 PRO A O 1
ATOM 805 N N . SER A 1 100 ? 15.124 -10.648 -3.024 1.00 69.19 100 SER A N 1
ATOM 806 C CA . SER A 1 100 ? 14.820 -12.084 -2.907 1.00 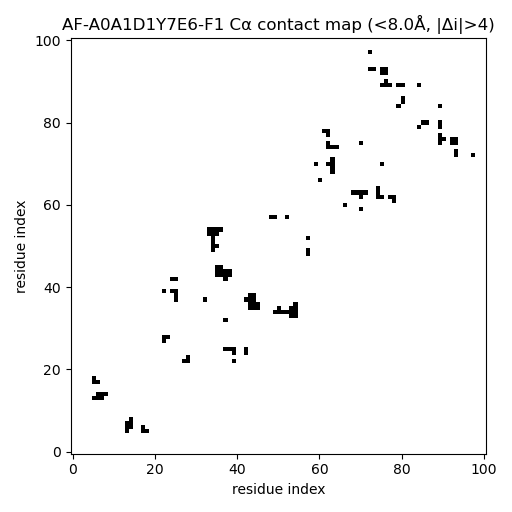69.19 100 SER A CA 1
ATOM 807 C C . SER A 1 100 ? 14.192 -12.736 -4.138 1.00 69.19 100 SER A C 1
ATOM 809 O O . SER A 1 100 ? 14.222 -13.961 -4.179 1.00 69.19 100 SER A O 1
ATOM 811 N N . PHE A 1 101 ? 13.701 -11.983 -5.130 1.00 55.84 101 PHE A N 1
ATOM 812 C CA . PHE A 1 101 ? 13.215 -12.497 -6.421 1.00 55.84 101 PHE A CA 1
ATOM 813 C C . PHE A 1 101 ? 13.316 -11.410 -7.492 1.00 55.84 101 PHE A C 1
ATOM 815 O O . PHE A 1 101 ? 12.844 -10.287 -7.205 1.00 55.84 101 PHE A O 1
#

Mean predicted aligned error: 6.24 Å

InterPro domains:
  IPR002048 EF-hand domain [PS50222] (51-86)
  IPR007736 Caleosin-related [PF05042] (52-99)
  IPR007736 Caleosin-related [PTHR31495] (5-99)

Solvent-accessible surface area (backbone atoms only — not comparable to full-atom values): 6351 Å² total; per-residue (Å²): 131,82,93,70,87,75,58,49,89,94,41,63,68,33,67,72,61,56,80,78,79,82,47,71,76,44,68,59,73,85,60,86,60,67,40,41,68,56,38,90,92,31,48,80,20,70,83,94,62,65,72,91,36,42,46,66,56,55,53,50,50,60,34,27,75,85,69,82,84,63,76,44,63,65,31,48,29,50,38,37,47,72,72,67,50,56,72,67,60,21,51,52,48,33,64,68,72,48,77,84,110

Sequence (101 aa):
MGNFETEIESVPITKERRVPKDVDVLNNAGLPRANIAASRERPSGTEGRPRQRTVLQQHVEFFDRDHDGIIRPYDTYYGFRRLGFNPLLCLTAVFIIHPSF

pLDDT: mean 90.23, std 8.5, range [48.09, 98.0]

Secondary structure (DSSP, 8-state):
--------TT-HHHHHSPPPTTGGGGSSTTS--SS----SS-TT-STT--TTS-HHHHHHHHH-SS-S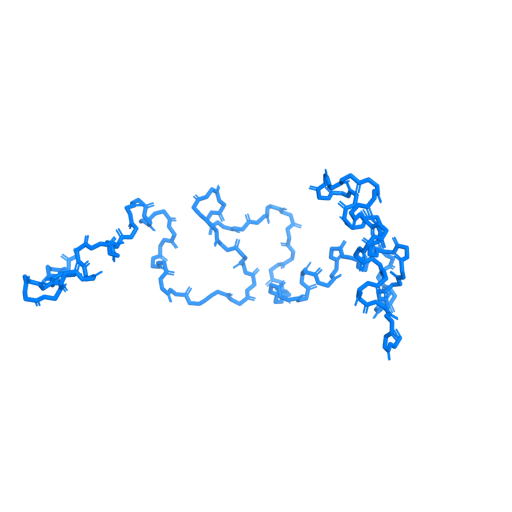S---HHHHHHHHHHTT--HHHHHHHHHHHSS--

Nearest PDB structures (foldseek):
  6van-assembly2_B  TM=9.157E-01  e=3.207E+00  Lymnaea stagnalis
  7pjd-assembly6_F  TM=8.122E-01  e=3.847E+00  Bombyx mori
  6psd-assembly2_C  TM=7.502E-01  e=3.620E+00  Homo sapiens
  6psd-assembly6_K  TM=7.479E-01  e=4.087E+00  Homo sapiens

Radius of gyration: 19.37 Å; Cα contacts (8 Å, |Δi|>4): 78; chains: 1; bounding box: 45×24×54 Å

Foldseek 3Di:
DDDDDQADPVDVVSVVPDDDPPCVLLVPPVDDDFQAPADSVRSRHDPPGDSVHGPVRSVQCLLVVVPPSDRALVSQLVSVVVVVDDNVVSNVRSCVPPPPD